Protein 2FCK (pdb70)

Solvent-accessible surface area: 9453 Å² total

B-factor: mean 45.94, std 7.89, range [17.66, 76.35]

Organism: Vibrio cholerae serotype O1 (strain ATCC 39541 / Classical Ogawa 395 / O395) (NCBI:txid345073)

Radius of gyration: 15.16 Å; Cα contacts (8 Å, |Δi|>4): 304; chains: 1; bounding box: 38×38×32 Å

Foldseek 3Di:
DQVDWQDDPFKIWHQDDLVCLVLVVCQVVVAPPPVVPDFWPDSVRSNVVSVVQVVCVVVVAKHHIFIAGVPPRHTFWKMFNGAPVVQQTEMEIDGGPVVVVVVSLLRVHLSVVCCSCVVVVRFKYKYWAQPVPVVRVVSCVVNPWAWDDFAWQPDDHNNGGGTTTITMDGD

InterPro d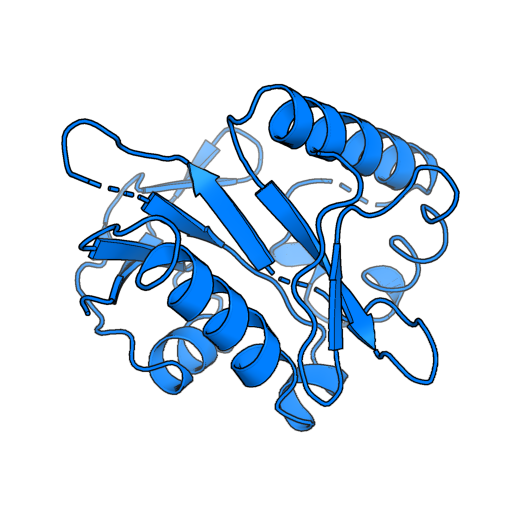omains:
  IPR000182 GNAT domain [PF13302] (11-152)
  IPR000182 GNAT domain [PS51186] (24-170)
  IPR016181 Acyl-CoA N-acyltransferase [SSF55729] (2-177)
  IPR051908 Ribosomal-protein N-acetyltransferase [PTHR43441] (5-177)

Secondary structure (DSSP, 8-state):
-TT--EE-SSEEEEPPPGGGHHHHHHHHHT-SSGGGTS----HHHHHHHHHHHHHHHHTTS-EE-EEEETTT--B---EEEE--GGG--EEE----HHHHTTTHHHHHHHHHHHIIIIIS--S-EEEEE-TT-HHHHHHHHHTT-EEEEEEEEEEEETTEEEEEEEEEE--

Sequence (171 aa):
TPDFQIVTQRLQLRLITADEAEEELVQCCIRQSQTLHQWVDWFSQQEAEQFIQATRLNWVKAEAYGFGVFERQTQTLVGVAINEEFYYHTFNASLGYWIGDRYQRQGYGKEALTALILFCFEERLELTRLEIVCDPENVPSSQALALRCGANREEQQLAPNRFLYAGEPKAGIVFSLIP

Nearest PDB structures (foldseek):
  2fck-assembly1_A-2  TM=1.006E+00  e=7.560E-38  Vibrio cholerae O1 biovar El Tor str. N16961
  1nsl-assembly1_B  TM=8.536E-01  e=2.770E-13  Bacillus subtilis
  3r96-assembly1_A  TM=8.407E-01  e=7.248E-13  Escherichia coli
  5wif-assembly1_B  TM=7.370E-01  e=1.084E-09  Yersinia pestis
  6d72-assembly1_C  TM=7.020E-01  e=5.356E-10  Yersinia pestis

CATH classification: 3.40.630.30

Structure (mmCIF, N/CA/C/O backbone):
data_2FCK
#
_entry.id   2FCK
#
_cell.length_a   53.051
_cell.length_b   103.065
_cell.length_c   37.861
_cell.angle_alpha   90.00
_cell.angle_beta   90.00
_cell.angle_gamma   90.00
#
_symmetry.space_group_name_H-M   'P 21 21 2'
#
loop_
_entity.id
_entity.type
_entity.pdbx_description
1 polymer 'ribosomal-protein-serine acetyltransferase, putative'
2 non-polymer 'NITRATE ION'
3 non-polymer GLYCEROL
4 water water
#
loop_
_atom_site.group_PDB
_atom_site.id
_atom_site.type_symbol
_atom_site.label_atom_id
_atom_site.label_alt_id
_atom_site.label_comp_id
_atom_site.label_asym_id
_atom_site.label_entity_id
_atom_site.label_seq_id
_atom_site.pdbx_PDB_ins_code
_atom_site.Cartn_x
_atom_site.Cartn_y
_atom_site.Cartn_z
_atom_site.occupancy
_atom_site.B_iso_or_equiv
_atom_site.auth_seq_id
_atom_site.auth_comp_id
_atom_site.auth_asym_id
_atom_site.auth_atom_id
_atom_site.pdbx_PDB_model_num
ATOM 9 N N . THR A 1 5 ? 24.756 34.992 36.614 1.00 51.79 2 THR A N 1
ATOM 10 C CA . THR A 1 5 ? 25.660 34.841 37.707 1.00 49.00 2 THR A CA 1
ATOM 11 C C . THR A 1 5 ? 26.927 34.357 37.047 1.00 46.56 2 THR A C 1
ATOM 12 O O . THR A 1 5 ? 26.911 33.963 35.859 1.00 46.68 2 THR A O 1
ATOM 16 N N . PRO A 1 6 ? 28.042 34.397 37.764 1.00 45.13 3 PRO A N 1
ATOM 17 C CA . PRO A 1 6 ? 29.248 33.852 37.137 1.00 44.58 3 PRO A CA 1
ATOM 18 C C . PRO A 1 6 ? 29.117 32.378 36.706 1.00 42.99 3 PRO A C 1
ATOM 19 O O . PRO A 1 6 ? 29.981 31.879 35.974 1.00 42.14 3 PRO A O 1
ATOM 23 N N . ASP A 1 7 ? 28.054 31.713 37.147 1.00 42.51 4 ASP A N 1
ATOM 24 C CA . ASP A 1 7 ? 27.873 30.296 36.831 1.00 44.12 4 ASP A CA 1
ATOM 25 C C . ASP A 1 7 ? 27.053 30.075 35.559 1.00 43.97 4 ASP A C 1
ATOM 26 O O . ASP A 1 7 ? 26.840 28.910 35.119 1.00 44.64 4 ASP A O 1
ATOM 31 N N . PHE A 1 8 ? 26.564 31.160 34.995 1.00 41.76 5 PHE A N 1
ATOM 32 C CA . PHE A 1 8 ? 25.677 31.069 33.832 1.00 43.92 5 PHE A CA 1
ATOM 33 C C . PHE A 1 8 ? 26.410 30.554 32.615 1.00 43.83 5 PHE A C 1
ATOM 34 O O . PHE A 1 8 ? 27.487 31.049 32.299 1.00 43.36 5 PHE A O 1
ATOM 42 N N . GLN A 1 9 ? 25.828 29.538 31.962 1.00 44.00 6 GLN A N 1
ATOM 43 C CA . GLN A 1 9 ? 26.429 28.938 30.760 1.00 43.83 6 GLN A CA 1
ATOM 44 C C . GLN A 1 9 ? 25.395 28.885 29.635 1.00 44.10 6 GLN A C 1
ATOM 45 O O . GLN A 1 9 ? 24.186 28.745 29.883 1.00 44.09 6 GLN A O 1
ATOM 51 N N . ILE A 1 10 ? 25.880 28.980 28.401 1.00 42.79 7 ILE A N 1
ATOM 52 C CA . ILE A 1 10 ? 25.056 28.616 27.266 1.00 41.79 7 ILE A CA 1
ATOM 53 C C . ILE A 1 10 ? 25.667 27.333 26.727 1.00 42.76 7 ILE A C 1
ATOM 54 O O . ILE A 1 10 ? 26.853 27.298 26.410 1.00 43.66 7 ILE A O 1
ATOM 59 N N . VAL A 1 11 ? 24.875 26.256 26.649 1.00 42.22 8 VAL A N 1
ATOM 60 C CA . VAL A 1 11 ? 25.380 24.942 26.264 1.00 42.51 8 VAL A CA 1
ATOM 61 C C . VAL A 1 11 ? 24.677 24.472 24.996 1.00 42.30 8 VAL A C 1
ATOM 62 O O . VAL A 1 11 ? 23.464 24.530 24.905 1.00 44.01 8 VAL A O 1
ATOM 66 N N . THR A 1 12 ? 25.455 24.034 24.034 1.00 41.51 9 THR A N 1
ATOM 67 C CA . THR A 1 12 ? 24.908 23.589 22.758 1.00 41.62 9 THR A CA 1
ATOM 68 C C . THR A 1 12 ? 25.201 22.094 22.639 1.00 42.16 9 THR A C 1
ATOM 69 O O . THR A 1 12 ? 25.629 21.484 23.589 1.00 42.32 9 THR A O 1
ATOM 73 N N . GLN A 1 13 ? 24.995 21.491 21.468 1.00 42.04 10 GLN A N 1
ATOM 74 C CA . GLN A 1 13 ? 25.275 20.051 21.342 1.00 41.36 10 GLN A CA 1
ATOM 75 C C . GLN A 1 13 ? 26.740 19.712 21.669 1.00 41.55 10 GLN A C 1
ATOM 76 O O . GLN A 1 13 ? 27.044 18.740 22.414 1.00 41.97 10 GLN A O 1
ATOM 82 N N . ARG A 1 14 ? 27.650 20.516 21.125 1.00 41.45 11 ARG A N 1
ATOM 83 C CA . ARG A 1 14 ? 29.078 20.205 21.229 1.00 41.85 11 ARG A CA 1
ATOM 84 C C . ARG A 1 14 ? 29.907 21.136 22.127 1.00 42.01 11 ARG A C 1
ATOM 85 O O . ARG A 1 14 ? 31.052 20.801 22.466 1.00 42.55 11 ARG A O 1
ATOM 93 N N . LEU A 1 15 ? 29.313 22.264 22.524 1.00 40.98 12 LEU A N 1
ATOM 94 C CA . LEU A 1 15 ? 30.059 23.396 23.130 1.00 40.56 12 LEU A CA 1
ATOM 95 C C . LEU A 1 15 ? 29.455 23.916 24.423 1.00 41.76 12 LEU A C 1
ATOM 96 O O . LEU A 1 15 ? 28.237 23.815 24.658 1.00 42.63 12 LEU A O 1
ATOM 101 N N . GLN A 1 16 ? 30.325 24.493 25.254 1.00 40.40 13 GLN A N 1
ATOM 102 C CA . GLN A 1 16 ? 29.921 25.068 26.518 1.00 41.32 13 GLN A CA 1
ATOM 103 C C . GLN A 1 16 ? 30.484 26.475 26.515 1.00 41.45 13 GLN A C 1
ATOM 104 O O . GLN A 1 16 ? 31.708 26.646 26.433 1.00 41.49 13 GLN A O 1
ATOM 110 N N . LEU A 1 17 ? 29.592 27.458 26.597 1.00 40.09 14 LEU A N 1
ATOM 111 C CA . LEU A 1 17 ? 29.968 28.869 26.578 1.00 40.68 14 LEU A CA 1
ATOM 112 C C . LEU A 1 17 ? 29.878 29.343 28.034 1.00 40.92 14 LEU A C 1
ATOM 113 O O . LEU A 1 17 ? 28.795 29.299 28.616 1.00 40.70 14 LEU A O 1
ATOM 118 N N . ARG A 1 18 ? 30.981 29.847 28.594 1.00 40.07 15 ARG A N 1
ATOM 119 C CA . ARG A 1 18 ? 31.020 30.226 30.014 1.00 39.26 15 ARG A CA 1
ATOM 120 C C . ARG A 1 18 ? 32.213 31.126 30.306 1.00 39.68 15 ARG A C 1
ATOM 121 O O . ARG A 1 18 ? 33.117 31.269 29.472 1.00 39.83 15 ARG A O 1
ATOM 129 N N . LEU A 1 19 ? 32.236 31.689 31.518 1.00 40.16 16 LEU A N 1
ATOM 130 C CA . LEU A 1 19 ? 33.392 32.455 31.949 1.00 39.94 16 LEU A CA 1
ATOM 131 C C . LEU A 1 19 ? 34.601 31.546 31.957 1.00 40.73 16 LEU A C 1
ATOM 132 O O . LEU A 1 19 ? 34.575 30.442 32.557 1.00 40.38 16 LEU A O 1
ATOM 137 N N . ILE A 1 20 ? 35.683 32.048 31.376 1.00 39.77 17 ILE A N 1
ATOM 138 C CA . ILE A 1 20 ? 37.001 31.433 31.604 1.00 38.59 17 ILE A CA 1
ATOM 139 C C . ILE A 1 20 ? 37.450 31.749 33.039 1.00 37.82 17 ILE A C 1
ATOM 140 O O . ILE A 1 20 ? 37.338 32.900 33.497 1.00 38.79 17 ILE A O 1
ATOM 145 N N . THR A 1 21 ? 37.937 30.736 33.778 1.00 37.89 18 THR A N 1
ATOM 146 C CA . THR A 1 21 ? 38.353 30.967 35.158 1.00 38.76 18 THR A CA 1
ATOM 147 C C . THR A 1 21 ? 39.853 31.258 35.284 1.00 39.14 18 THR A C 1
ATOM 148 O O . THR A 1 21 ? 40.636 30.983 34.365 1.00 37.74 18 THR A O 1
ATOM 152 N N . ALA A 1 22 ? 40.242 31.808 36.440 1.00 39.75 19 ALA A N 1
ATOM 153 C CA . ALA A 1 22 ? 41.633 32.121 36.748 1.00 40.96 19 ALA A CA 1
ATOM 154 C C . ALA A 1 22 ? 42.532 30.893 36.572 1.00 41.73 19 ALA A C 1
ATOM 155 O O . ALA A 1 22 ? 43.643 31.003 36.062 1.00 43.68 19 ALA A O 1
ATOM 157 N N . ASP A 1 23 ? 42.044 29.725 36.958 1.00 41.02 20 ASP A N 1
ATOM 158 C CA . ASP A 1 23 ? 42.823 28.526 36.804 1.00 41.85 20 ASP A CA 1
ATOM 159 C C . ASP A 1 23 ? 43.030 28.072 35.355 1.00 40.31 20 ASP A C 1
ATOM 160 O O . ASP A 1 23 ? 43.684 27.057 35.144 1.00 40.76 20 ASP A O 1
ATOM 165 N N . GLU A 1 24 ? 42.475 28.795 34.381 1.00 38.48 21 GLU A N 1
ATOM 166 C CA . GLU A 1 24 ? 42.512 28.369 32.956 1.00 39.03 21 GLU A CA 1
ATOM 167 C C . GLU A 1 24 ? 43.408 29.258 32.075 1.00 39.29 21 GLU A C 1
ATOM 168 O O . GLU A 1 24 ? 43.315 29.253 30.842 1.00 39.91 21 GLU A O 1
ATOM 174 N N . ALA A 1 25 ? 44.312 29.979 32.722 1.00 41.10 22 ALA A N 1
ATOM 175 C CA . ALA A 1 25 ? 45.234 30.862 32.007 1.00 41.62 22 ALA A CA 1
ATOM 176 C C . ALA A 1 25 ? 46.094 30.092 31.001 1.00 42.35 22 ALA A C 1
ATOM 177 O O . ALA A 1 25 ? 46.285 30.550 29.865 1.00 43.13 22 ALA A O 1
ATOM 179 N N . GLU A 1 26 ? 46.586 28.933 31.431 1.00 43.31 23 GLU A N 1
ATOM 180 C CA . GLU A 1 26 ? 47.355 28.029 30.588 1.00 44.91 23 GLU A CA 1
ATOM 181 C C . GLU A 1 26 ? 46.587 27.642 29.315 1.00 43.76 23 GLU A C 1
ATOM 182 O O . GLU A 1 26 ? 47.167 27.649 28.218 1.00 44.41 23 GLU A O 1
ATOM 188 N N A GLU A 1 27 ? 45.304 27.307 29.479 0.50 42.46 24 GLU A N 1
ATOM 189 N N B GLU A 1 27 ? 45.303 27.314 29.463 0.50 42.71 24 GLU A N 1
ATOM 190 C CA A GLU A 1 27 ? 44.413 26.946 28.388 0.50 41.86 24 GLU A CA 1
AT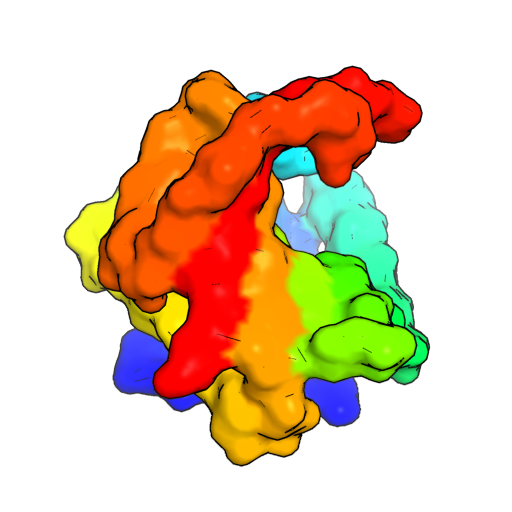OM 191 C CA B GLU A 1 27 ? 44.445 26.954 28.343 0.50 42.38 24 GLU A CA 1
ATOM 192 C C A GLU A 1 27 ? 44.217 28.101 27.391 0.50 40.85 24 GLU A C 1
ATOM 193 C C B GLU A 1 27 ? 44.269 28.118 27.367 0.50 41.12 24 GLU A C 1
ATOM 194 O O A GLU A 1 27 ? 44.132 27.894 26.180 0.50 39.63 24 GLU A O 1
ATOM 195 O O B GLU A 1 27 ? 44.235 27.934 26.150 0.50 39.81 24 GLU A O 1
ATOM 206 N N . LEU A 1 28 ? 44.153 29.322 27.911 1.00 39.65 25 LEU A N 1
ATOM 207 C CA . LEU A 1 28 ? 44.002 30.500 27.052 1.00 39.25 25 LEU A CA 1
ATOM 208 C C . LEU A 1 28 ? 45.308 30.768 26.281 1.00 39.36 25 LEU A C 1
ATOM 209 O O . LEU A 1 28 ? 45.287 31.125 25.102 1.00 39.95 25 LEU A O 1
ATOM 214 N N . VAL A 1 29 ? 46.435 30.620 26.968 1.00 40.70 26 VAL A N 1
ATOM 215 C CA . VAL A 1 29 ? 47.751 30.736 26.329 1.00 42.31 26 VAL A CA 1
ATOM 216 C C . VAL A 1 29 ? 47.908 29.715 25.189 1.00 41.78 26 VAL A C 1
ATOM 217 O O . VAL A 1 29 ? 48.258 30.118 24.070 1.00 42.29 26 VAL A O 1
ATOM 221 N N . GLN A 1 30 ? 47.600 28.442 25.448 1.00 40.85 27 GLN A N 1
ATOM 222 C CA . GLN A 1 30 ? 47.597 27.394 24.411 1.00 40.18 27 GLN A CA 1
ATOM 223 C C . GLN A 1 30 ? 46.752 27.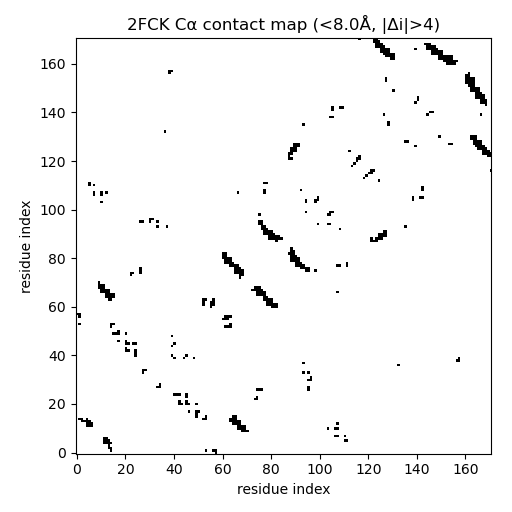805 23.210 1.00 38.50 27 GLN A C 1
ATOM 224 O O . GLN A 1 30 ? 47.180 27.625 22.071 1.00 36.28 27 GLN A O 1
ATOM 230 N N A CYS A 1 31 ? 45.568 28.355 23.464 0.50 37.16 28 CYS A N 1
ATOM 231 N N B CYS A 1 31 ? 45.558 28.346 23.455 0.50 38.20 28 CYS A N 1
ATOM 232 C CA A CYS A 1 31 ? 44.648 28.671 22.383 0.50 36.90 28 CYS A CA 1
ATOM 233 C CA B CYS A 1 31 ? 44.672 28.751 22.363 0.50 38.91 28 CYS A CA 1
ATOM 234 C C A CYS A 1 31 ? 45.252 29.697 21.409 0.50 37.00 28 CYS A C 1
ATOM 235 C C B CYS A 1 31 ? 45.386 29.638 21.388 0.50 38.01 28 CYS A C 1
ATOM 236 O O A CYS A 1 31 ? 45.077 29.583 20.192 0.50 36.83 28 CYS A O 1
ATOM 237 O O B CYS A 1 31 ? 45.379 29.417 20.175 0.50 37.79 28 CYS A O 1
ATOM 242 N N . ILE A 1 32 ? 45.978 30.677 21.948 1.00 37.12 29 ILE A N 1
ATOM 243 C CA . ILE A 1 32 ? 46.615 31.690 21.126 1.00 37.54 29 ILE A CA 1
ATOM 244 C C . ILE A 1 32 ? 47.890 31.134 20.514 1.00 35.66 29 ILE A C 1
ATOM 245 O O . ILE A 1 32 ? 48.167 31.367 19.326 1.00 35.40 29 ILE A O 1
ATOM 250 N N . ARG A 1 33 ? 48.668 30.404 21.321 1.00 32.45 30 ARG A N 1
ATOM 251 C CA . ARG A 1 33 ? 49.964 29.938 20.865 1.00 32.73 30 ARG A CA 1
ATOM 252 C C . ARG A 1 33 ? 49.794 28.997 19.687 1.00 31.26 30 ARG A C 1
ATOM 253 O O . ARG A 1 33 ? 50.719 28.873 18.873 1.00 31.88 30 ARG A O 1
ATOM 261 N N . GLN A 1 34 ? 48.662 28.280 19.657 1.00 30.00 31 GLN A N 1
ATOM 262 C CA . GLN A 1 34 ? 48.484 27.248 18.632 1.00 31.19 31 GLN A CA 1
ATOM 263 C C . GLN A 1 34 ? 47.977 27.860 17.323 1.00 33.07 31 GLN A C 1
ATOM 264 O O . GLN A 1 34 ? 48.066 27.195 16.282 1.00 36.04 31 GLN A O 1
ATOM 270 N N . SER A 1 35 ? 47.529 29.100 17.370 1.00 34.03 32 SER A N 1
ATOM 271 C CA . SER A 1 35 ? 46.936 29.717 16.184 1.00 35.65 32 SER A CA 1
ATOM 272 C C . SER A 1 35 ? 47.960 30.476 15.329 1.00 36.14 32 SER A C 1
ATOM 273 O O . SER A 1 35 ? 48.704 31.311 15.838 1.00 36.36 32 SER A O 1
ATOM 276 N N . GLN A 1 36 ? 47.991 30.188 14.030 1.00 34.93 33 GLN A N 1
ATOM 277 C CA . GLN A 1 36 ? 48.871 30.912 13.104 1.00 36.85 33 GLN A CA 1
ATOM 278 C C . GLN A 1 36 ? 48.560 32.413 13.065 1.00 37.08 33 GLN A C 1
ATOM 279 O O . GLN A 1 36 ? 49.469 33.242 12.865 1.00 37.39 33 GLN A O 1
ATOM 285 N N . THR A 1 37 ? 47.287 32.750 13.266 1.00 38.80 34 THR A N 1
ATOM 286 C CA . THR A 1 37 ? 46.791 34.117 12.982 1.00 40.70 34 THR A CA 1
ATOM 287 C C . THR A 1 37 ? 46.125 34.893 14.112 1.00 40.76 34 THR A C 1
ATOM 288 O O . THR A 1 37 ? 46.033 36.118 14.019 1.00 40.39 34 THR A O 1
ATOM 292 N N . LEU A 1 38 ? 45.610 34.224 15.149 1.00 39.33 35 LEU A N 1
ATOM 293 C CA . LEU A 1 38 ? 44.883 34.949 16.195 1.00 40.93 35 LEU A CA 1
ATOM 294 C C . LEU A 1 38 ? 45.666 36.101 16.820 1.00 41.20 35 LEU A C 1
ATOM 295 O O . LEU A 1 38 ? 45.076 37.147 17.120 1.00 41.33 35 LEU A O 1
ATOM 300 N N . HIS A 1 39 ? 46.975 35.928 17.002 1.00 40.68 36 HIS A N 1
ATOM 301 C CA . HIS A 1 39 ? 47.802 36.922 17.683 1.00 41.99 36 HIS A CA 1
ATOM 302 C C . HIS A 1 39 ? 47.657 38.306 17.043 1.00 43.60 36 HIS A C 1
ATOM 303 O O . HIS A 1 39 ? 47.866 39.314 17.701 1.00 44.44 36 HIS A O 1
ATOM 310 N N . GLN A 1 40 ? 47.306 38.365 15.773 1.00 44.59 37 GLN A N 1
ATOM 311 C CA . GLN A 1 40 ? 47.315 39.662 15.124 1.00 48.26 37 GLN A CA 1
ATOM 312 C C . GLN A 1 40 ? 46.005 40.408 15.286 1.00 49.04 37 GLN A C 1
ATOM 313 O O . GLN A 1 40 ? 45.959 41.612 15.040 1.00 49.44 37 GLN A O 1
ATOM 319 N N . TRP A 1 41 ? 44.964 39.696 15.707 1.00 50.10 38 TRP A N 1
ATOM 320 C CA . TRP A 1 41 ? 43.629 40.254 15.842 1.00 52.02 38 TRP A CA 1
ATOM 321 C C . TRP A 1 41 ? 43.231 40.495 17.288 1.00 54.15 38 TRP A C 1
ATOM 322 O O . TRP A 1 41 ? 42.476 41.408 17.558 1.00 53.37 38 TRP A O 1
ATOM 333 N N . VAL A 1 42 ? 43.651 39.626 18.207 1.00 56.93 39 VAL A N 1
ATOM 334 C CA . VAL A 1 42 ? 43.268 39.810 19.603 1.00 60.32 39 VAL A CA 1
ATOM 335 C C . VAL A 1 42 ? 44.201 40.891 20.185 1.00 61.19 39 VAL A C 1
ATOM 336 O O . VAL A 1 42 ? 45.392 40.973 19.832 1.00 61.87 39 VAL A O 1
ATOM 340 N N . ASP A 1 43 ? 43.637 41.780 21.004 1.00 64.05 40 ASP A N 1
ATOM 341 C CA . ASP A 1 43 ? 44.327 43.019 21.441 1.00 64.66 40 ASP A CA 1
ATOM 342 C C . ASP A 1 43 ? 45.526 42.810 22.377 1.00 64.63 40 ASP A C 1
ATOM 343 O O . ASP A 1 43 ? 46.628 43.296 22.124 1.00 65.13 40 ASP A O 1
ATOM 348 N N . TRP A 1 44 ? 45.255 42.096 23.466 1.00 64.15 41 TRP A N 1
ATOM 349 C CA . TRP A 1 44 ? 46.180 41.779 24.560 1.00 63.59 41 TRP A CA 1
ATOM 350 C C . TRP A 1 44 ? 47.354 40.851 24.234 1.00 63.52 41 TRP A C 1
ATOM 351 O O . TRP A 1 44 ? 47.200 39.872 23.514 1.00 63.33 41 TRP A O 1
ATOM 362 N N . PHE A 1 49 ? 53.368 36.785 24.576 1.00 63.84 46 PHE A N 1
ATOM 363 C CA . PHE A 1 49 ? 52.090 36.672 25.280 1.00 63.60 46 PHE A CA 1
ATOM 364 C C . PHE A 1 49 ? 52.201 35.768 26.503 1.00 63.50 46 PHE A C 1
ATOM 365 O O . PHE A 1 49 ? 52.308 34.538 26.392 1.00 63.72 46 PHE A O 1
ATOM 373 N N . SER A 1 50 ? 52.170 36.398 27.671 1.00 63.01 47 SER A N 1
ATOM 374 C CA . SER A 1 50 ? 52.478 35.719 28.928 1.00 62.14 47 SER A CA 1
ATOM 375 C C . SER A 1 50 ? 51.248 35.057 29.543 1.00 61.14 47 SER A C 1
ATOM 376 O O . SER A 1 50 ? 50.131 35.524 29.350 1.00 61.13 47 SER A O 1
ATOM 379 N N . GLN A 1 51 ? 51.459 33.984 30.303 1.00 60.52 48 GLN A N 1
ATOM 380 C CA . GLN A 1 51 ? 50.413 33.464 31.173 1.00 59.51 48 GLN A CA 1
ATOM 381 C C . GLN A 1 51 ? 49.910 34.520 32.162 1.00 58.56 48 GLN A C 1
ATOM 382 O O . GLN A 1 51 ? 48.730 34.526 32.509 1.00 57.79 48 GLN A O 1
ATOM 388 N N . GLN A 1 52 ? 50.791 35.421 32.606 1.00 57.68 49 GLN A N 1
ATOM 389 C CA . GLN A 1 52 ? 50.365 36.533 33.455 1.00 57.00 49 GLN A CA 1
ATOM 390 C C . GLN A 1 52 ? 49.479 37.528 32.706 1.00 55.71 49 GLN A C 1
ATOM 391 O O . GLN A 1 52 ? 48.538 38.092 33.272 1.00 55.12 49 GLN A O 1
ATOM 397 N N . GLU A 1 53 ? 49.782 37.744 31.430 1.00 54.91 50 GLU A N 1
ATOM 398 C CA . GLU A 1 53 ? 48.888 38.489 30.544 1.00 54.38 50 GLU A CA 1
ATOM 399 C C . GLU A 1 53 ? 47.539 37.776 30.358 1.00 52.59 50 GLU A C 1
ATOM 400 O O . GLU A 1 53 ? 46.495 38.417 30.379 1.00 52.57 50 GLU A O 1
ATOM 406 N N . ALA A 1 54 ? 47.581 36.454 30.224 1.00 51.45 51 ALA A N 1
ATOM 407 C CA . ALA A 1 54 ? 46.361 35.630 30.152 1.00 49.83 51 ALA A CA 1
ATOM 408 C C . ALA A 1 54 ? 45.532 35.797 31.447 1.00 48.38 51 ALA A C 1
ATOM 409 O O . ALA A 1 54 ? 44.335 36.094 31.396 1.00 47.62 51 ALA A O 1
ATOM 411 N N . GLU A 1 55 ? 46.184 35.626 32.592 1.00 47.54 52 GLU A N 1
ATOM 412 C CA . GLU A 1 55 ? 45.536 35.845 33.888 1.00 46.61 52 GLU A CA 1
ATOM 413 C C . GLU A 1 55 ? 44.877 37.226 33.957 1.00 45.42 52 GLU A C 1
ATOM 414 O O . GLU A 1 55 ? 43.722 37.331 34.345 1.00 44.66 52 GLU A O 1
ATOM 420 N N . GLN A 1 56 ? 45.597 38.282 33.570 1.00 45.65 53 GLN A N 1
ATOM 421 C CA . GLN A 1 56 ? 45.065 39.652 33.632 1.00 45.71 53 GLN A CA 1
ATOM 422 C C . GLN A 1 56 ? 43.786 39.847 32.780 1.00 44.14 53 GLN A C 1
ATOM 423 O O . GLN A 1 56 ? 42.789 40.481 33.190 1.00 43.17 53 GLN A O 1
ATOM 429 N N . PHE A 1 57 ? 43.839 39.289 31.585 1.00 43.04 54 PHE A N 1
ATOM 430 C CA . PHE A 1 57 ? 42.697 39.309 30.675 1.00 42.43 54 PHE A CA 1
ATOM 431 C C . PHE A 1 57 ? 41.489 38.565 31.236 1.00 41.09 54 PHE A C 1
ATOM 432 O O . PHE A 1 57 ? 40.371 39.046 31.146 1.00 41.32 54 PHE A O 1
ATOM 440 N N . ILE A 1 58 ? 41.730 37.377 31.799 1.00 40.02 55 ILE A N 1
ATOM 441 C CA . ILE A 1 58 ? 40.674 36.614 32.437 1.00 39.52 55 ILE A CA 1
ATOM 442 C C . ILE A 1 58 ? 40.006 37.409 33.584 1.00 40.42 55 ILE A C 1
ATOM 443 O O . ILE A 1 58 ? 38.764 37.503 33.626 1.00 38.88 55 ILE A O 1
ATOM 448 N N . GLN A 1 59 ? 40.829 38.006 34.454 1.00 41.16 56 GLN A N 1
ATOM 449 C CA . GLN A 1 59 ? 40.305 38.802 35.609 1.00 43.79 56 GLN A CA 1
ATOM 450 C C . GLN A 1 59 ? 39.431 40.005 35.139 1.00 42.88 56 GLN A C 1
ATOM 451 O O . GLN A 1 59 ? 38.342 40.264 35.697 1.00 42.14 56 GLN A O 1
ATOM 457 N N . ALA A 1 60 ? 39.884 40.670 34.075 1.00 42.35 57 ALA A N 1
ATOM 458 C CA . ALA A 1 60 ? 39.164 41.793 33.466 1.00 42.95 57 ALA A CA 1
ATOM 459 C C . ALA A 1 60 ? 37.794 41.395 32.874 1.00 42.31 57 ALA A C 1
ATOM 460 O O . ALA A 1 60 ? 36.770 42.079 33.050 1.00 42.46 57 ALA A O 1
ATOM 462 N N . THR A 1 61 ? 37.771 40.253 32.206 1.00 40.68 58 THR A N 1
ATOM 463 C CA . THR A 1 61 ? 36.560 39.778 31.608 1.00 40.28 58 THR A CA 1
ATOM 464 C C . THR A 1 61 ? 35.525 39.404 32.674 1.00 40.67 58 THR A C 1
ATOM 465 O O . THR A 1 61 ? 34.321 39.664 32.531 1.00 40.86 58 THR A O 1
ATOM 469 N N . ARG A 1 62 ? 35.997 38.801 33.754 1.00 40.47 59 ARG A N 1
ATOM 470 C CA . ARG A 1 62 ? 35.100 38.461 34.844 1.00 39.47 59 ARG A CA 1
ATOM 471 C C . ARG A 1 62 ? 34.449 39.708 35.440 1.00 41.25 59 ARG A C 1
ATOM 472 O O . ARG A 1 62 ? 33.243 39.713 35.738 1.00 40.82 59 ARG A O 1
ATOM 480 N N . LEU A 1 63 ? 35.252 40.751 35.601 1.00 40.44 60 LEU A N 1
ATOM 481 C CA . LEU A 1 63 ? 34.788 41.978 36.235 1.00 42.18 60 LEU A CA 1
ATOM 482 C C . LEU A 1 63 ? 33.612 42.475 35.379 1.00 43.20 60 LEU A C 1
ATOM 483 O O . LEU A 1 63 ? 32.529 42.718 35.921 1.00 42.67 60 LEU A O 1
ATOM 488 N N . ASN A 1 64 ? 33.804 42.541 34.044 1.00 43.53 61 ASN A N 1
ATOM 489 C CA . ASN A 1 64 ? 32.761 43.058 33.156 1.00 44.05 61 ASN A CA 1
ATOM 490 C C . ASN A 1 64 ? 31.479 42.230 33.264 1.00 43.12 61 ASN A C 1
ATOM 491 O O . ASN A 1 64 ? 30.370 42.788 33.347 1.00 43.35 61 ASN A O 1
ATOM 496 N N . TRP A 1 65 ? 31.636 40.919 33.353 1.00 41.75 62 TRP A N 1
ATOM 497 C CA . TRP A 1 65 ? 30.472 40.022 33.464 1.00 41.54 62 TRP A CA 1
ATOM 498 C C . TRP A 1 65 ? 29.680 40.306 34.765 1.00 41.57 62 TRP A C 1
ATOM 499 O O . TRP A 1 65 ? 28.464 40.537 34.745 1.00 42.08 62 TRP A O 1
ATOM 510 N N . VAL A 1 66 ? 30.371 40.341 35.894 1.00 40.30 63 VAL A N 1
ATOM 511 C CA . VAL A 1 66 ? 29.701 40.537 37.195 1.00 41.85 63 VAL A CA 1
ATOM 512 C C . VAL A 1 66 ? 29.084 41.963 37.264 1.00 41.38 63 VAL A C 1
ATOM 513 O O . VAL A 1 66 ? 28.091 42.230 37.998 1.00 41.81 63 VAL A O 1
ATOM 517 N N . LYS A 1 67 ? 29.698 42.894 36.525 1.00 41.50 64 LYS A N 1
ATOM 518 C CA . LYS A 1 67 ? 29.183 44.293 36.493 1.00 43.44 64 LYS A CA 1
ATOM 519 C C . LYS A 1 67 ? 28.056 44.403 35.439 1.00 43.83 64 LYS A C 1
ATOM 520 O O . LYS A 1 67 ? 27.455 45.475 35.271 1.00 43.27 64 LYS A O 1
ATOM 526 N N . ALA A 1 68 ? 27.801 43.310 34.711 1.00 42.81 65 ALA A N 1
ATOM 527 C CA . ALA A 1 68 ? 26.803 43.257 33.622 1.00 44.63 65 ALA A CA 1
ATOM 528 C C . ALA A 1 68 ? 27.067 44.207 32.441 1.00 45.79 65 ALA A C 1
ATOM 529 O O . ALA A 1 68 ? 26.140 44.571 31.714 1.00 47.66 65 ALA A O 1
ATOM 531 N N . GLU A 1 69 ? 28.338 44.564 32.242 1.00 45.31 66 GLU A N 1
ATOM 532 C CA . GLU A 1 69 ? 28.739 45.482 31.164 1.00 44.35 66 GLU A CA 1
ATOM 533 C C . GLU A 1 69 ? 29.066 44.754 29.861 1.00 44.66 66 GLU A C 1
ATOM 534 O O . GLU A 1 69 ? 28.970 45.333 28.780 1.00 45.08 66 GLU A O 1
ATOM 540 N N . ALA A 1 70 ? 29.505 43.503 29.973 1.00 42.76 67 ALA A N 1
ATOM 541 C CA . ALA A 1 70 ? 29.950 42.741 28.817 1.00 42.09 67 ALA A CA 1
ATOM 542 C C . ALA A 1 70 ? 29.980 41.297 29.243 1.00 41.85 67 ALA A C 1
ATOM 543 O O . ALA A 1 70 ? 30.212 41.020 30.425 1.00 41.50 67 ALA A O 1
ATOM 545 N N . TYR A 1 71 ? 29.813 40.381 28.308 1.00 39.93 68 TYR A N 1
ATOM 546 C CA . TYR A 1 71 ? 29.778 38.998 28.642 1.00 42.35 68 TYR A CA 1
ATOM 547 C C . TYR A 1 71 ? 30.744 38.352 27.661 1.00 41.83 68 TYR A C 1
ATOM 548 O O . TYR A 1 71 ? 30.414 38.188 26.495 1.00 43.02 68 TYR A O 1
ATOM 557 N N . GLY A 1 72 ? 31.969 38.096 28.123 1.00 41.69 69 GLY A N 1
ATOM 558 C CA . GLY A 1 72 ? 32.960 37.432 27.228 1.00 39.66 69 GLY A CA 1
ATOM 559 C C . GLY A 1 72 ? 32.988 35.978 27.609 1.00 40.84 69 GLY A C 1
ATOM 560 O O . GLY A 1 72 ? 33.473 35.656 28.692 1.00 40.25 69 GLY A O 1
ATOM 561 N N . PHE A 1 73 ? 32.412 35.130 26.745 1.00 39.57 70 PHE A N 1
ATOM 562 C CA . PHE A 1 73 ? 32.317 33.702 26.958 1.00 40.30 70 PHE A CA 1
ATOM 563 C C . PHE A 1 73 ? 33.496 32.980 26.331 1.00 40.60 70 PHE A C 1
ATOM 564 O O . PHE A 1 73 ? 33.744 33.089 25.102 1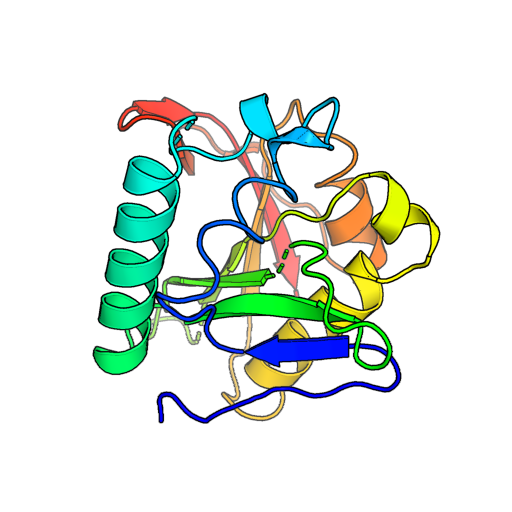.00 40.04 70 PHE A O 1
ATOM 572 N N . GLY A 1 74 ? 34.211 32.206 27.140 1.00 40.44 71 GLY A N 1
ATOM 573 C CA . GLY A 1 74 ? 35.085 31.199 26.547 1.00 39.36 71 GLY A CA 1
ATOM 574 C C . GLY A 1 74 ? 34.214 30.125 25.888 1.00 40.58 71 GLY A C 1
ATOM 575 O O . GLY A 1 74 ? 33.142 29.737 26.404 1.00 40.98 71 GLY A O 1
ATOM 576 N N . VAL A 1 75 ? 34.677 29.618 24.767 1.00 39.62 72 VAL A N 1
ATOM 577 C CA . VAL A 1 75 ? 33.957 28.527 24.099 1.00 41.27 72 VAL A CA 1
ATOM 578 C C . VAL A 1 75 ? 34.757 27.249 24.301 1.00 41.90 72 VAL A C 1
ATOM 579 O O . VAL A 1 75 ? 35.884 27.147 23.802 1.00 40.89 72 VAL A O 1
ATOM 583 N N . PHE A 1 76 ? 34.173 26.306 25.058 1.00 41.05 73 PHE A N 1
ATOM 584 C CA . PHE A 1 76 ? 34.833 25.048 25.370 1.00 42.25 73 PHE A CA 1
ATOM 585 C C . PHE A 1 76 ? 34.143 23.862 24.701 1.00 43.90 73 PHE A C 1
ATOM 586 O O . PHE A 1 76 ? 32.927 23.736 24.741 1.00 43.20 73 PHE A O 1
ATOM 594 N N . GLU A 1 77 ? 34.957 22.973 24.135 1.00 44.30 74 GLU A N 1
ATOM 595 C CA . GLU A 1 77 ? 34.466 21.738 23.564 1.00 46.61 74 GLU A CA 1
ATOM 596 C C . GLU A 1 77 ? 34.017 20.868 24.732 1.00 46.08 74 GLU A C 1
ATOM 597 O O . GLU A 1 77 ? 34.742 20.690 25.710 1.00 46.11 74 GLU A O 1
ATOM 603 N N . ARG A 1 78 ? 32.789 20.370 24.664 1.00 46.58 75 ARG A N 1
ATOM 604 C CA . ARG A 1 78 ? 32.159 19.795 25.828 1.00 48.36 75 ARG A CA 1
ATOM 605 C C . ARG A 1 78 ? 32.883 18.503 26.216 1.00 50.52 75 ARG A C 1
ATOM 606 O O . ARG A 1 78 ? 33.125 18.278 27.375 1.00 50.14 75 ARG A O 1
ATOM 614 N N . GLN A 1 79 ? 33.262 17.703 25.230 1.00 52.25 76 GLN A N 1
ATOM 615 C CA . GLN A 1 79 ? 33.844 16.389 25.550 1.00 56.57 76 GLN A CA 1
ATOM 616 C C . GLN A 1 79 ? 35.246 16.549 26.164 1.00 55.75 76 GLN A C 1
ATOM 617 O O . GLN A 1 79 ? 35.529 16.028 27.237 1.00 57.73 76 GLN A O 1
ATOM 623 N N . THR A 1 80 ? 36.095 17.330 25.509 1.00 54.67 77 THR A N 1
ATOM 624 C CA . THR A 1 80 ? 37.492 17.454 25.886 1.00 53.18 77 THR A CA 1
ATOM 625 C C . THR A 1 80 ? 37.769 18.591 26.873 1.00 52.70 77 THR A C 1
ATOM 626 O O . THR A 1 80 ? 38.834 18.638 27.481 1.00 51.79 77 THR A O 1
ATOM 630 N N . GLN A 1 81 ? 36.816 19.521 27.004 1.00 51.48 78 GLN A N 1
ATOM 631 C CA . GLN A 1 81 ? 37.001 20.783 27.738 1.00 50.09 78 GLN A CA 1
ATOM 632 C C . GLN A 1 81 ? 38.127 21.680 27.173 1.00 49.30 78 GLN A C 1
ATOM 633 O O . GLN A 1 81 ? 38.667 22.541 27.880 1.00 48.55 78 GLN A O 1
ATOM 639 N N . THR A 1 82 ? 38.470 21.518 25.898 1.00 48.35 79 THR A N 1
ATOM 640 C CA . THR A 1 82 ? 39.475 22.424 25.369 1.00 47.82 79 THR A CA 1
ATOM 641 C C . THR A 1 82 ? 38.856 23.719 24.939 1.00 46.38 79 THR A C 1
ATOM 642 O O . THR A 1 82 ? 37.753 23.735 24.440 1.00 44.11 79 THR A O 1
ATOM 646 N N . LEU A 1 83 ? 39.581 24.797 25.196 1.00 45.15 80 LEU A N 1
ATOM 647 C CA . LEU A 1 83 ? 39.127 26.121 24.790 1.00 43.52 80 LEU A CA 1
ATOM 648 C C . LEU A 1 83 ? 39.367 26.329 23.318 1.00 44.10 80 LEU A C 1
ATOM 649 O O . LEU A 1 83 ? 40.510 26.235 22.855 1.00 43.30 80 LEU A O 1
ATOM 654 N N . VAL A 1 84 ? 38.315 26.653 22.567 1.00 42.88 81 VAL A N 1
ATOM 655 C CA . VAL A 1 84 ? 38.445 26.803 21.089 1.00 43.43 81 VAL A CA 1
ATOM 656 C C . VAL A 1 84 ? 38.353 28.229 20.588 1.00 42.72 81 VAL A C 1
ATOM 657 O O . VAL A 1 84 ? 38.631 28.522 19.410 1.00 43.02 81 VAL A O 1
ATOM 661 N N . GLY A 1 85 ? 37.996 29.138 21.500 1.00 42.61 82 GLY A N 1
ATOM 662 C CA . GLY A 1 85 ? 37.791 30.530 21.107 1.00 41.36 82 GLY A CA 1
ATOM 663 C C . GLY A 1 85 ? 36.908 31.266 22.093 1.00 40.98 82 GLY A C 1
ATOM 664 O O . GLY A 1 85 ? 36.723 30.808 23.248 1.00 40.18 82 GLY A O 1
ATOM 681 N N . VAL A 1 87 ? 33.266 34.050 22.249 1.00 40.36 84 VAL A N 1
ATOM 682 C CA . VAL A 1 87 ? 32.223 34.888 21.666 1.00 39.64 84 VAL A CA 1
ATOM 683 C C . VAL A 1 87 ? 31.811 35.851 22.767 1.00 40.42 84 VAL A C 1
ATOM 684 O O . VAL A 1 87 ? 31.783 35.471 23.953 1.00 39.41 84 VAL A O 1
ATOM 688 N N . ALA A 1 88 ? 31.541 37.091 22.387 1.00 38.65 85 ALA A N 1
ATOM 689 C CA . ALA A 1 88 ? 31.244 38.085 23.422 1.00 39.18 85 ALA A CA 1
ATOM 690 C C . ALA A 1 88 ? 30.147 39.029 23.056 1.00 39.74 85 ALA A C 1
ATOM 691 O O . ALA A 1 88 ? 30.060 39.445 21.892 1.00 39.87 85 ALA A O 1
ATOM 693 N N . ILE A 1 89 ? 29.391 39.458 24.072 1.00 40.24 86 ILE A N 1
ATOM 694 C CA . ILE A 1 89 ? 28.641 40.719 23.944 1.00 40.32 86 ILE A CA 1
ATOM 695 C C . ILE A 1 89 ? 29.597 41.793 24.466 1.00 41.27 86 ILE A C 1
ATOM 696 O O . ILE A 1 89 ? 29.945 41.815 25.667 1.00 41.76 86 ILE A O 1
ATOM 701 N N . ASN A 1 90 ? 30.057 42.643 23.556 1.00 40.87 87 ASN A N 1
ATOM 702 C CA . ASN A 1 90 ? 31.035 43.633 23.935 1.00 44.62 87 ASN A CA 1
ATOM 703 C C . ASN A 1 90 ? 30.419 44.824 24.618 1.00 44.94 87 ASN A C 1
ATOM 704 O O . ASN A 1 90 ? 31.038 45.363 25.529 1.00 47.17 87 ASN A O 1
ATOM 709 N N A GLU A 1 91 ? 29.264 45.292 24.126 0.50 45.42 88 GLU A N 1
ATOM 710 N N B GLU A 1 91 ? 29.202 45.167 24.187 0.50 45.81 88 GLU A N 1
ATOM 711 C CA A GLU A 1 91 ? 28.581 46.499 24.641 0.50 45.58 88 GLU A CA 1
ATOM 712 C CA B GLU A 1 91 ? 28.525 46.425 24.474 0.50 46.19 88 GLU A CA 1
ATOM 713 C C A GLU A 1 91 ? 27.087 46.428 24.387 0.50 44.19 88 GLU A C 1
ATOM 714 C C B GLU A 1 91 ? 27.043 46.227 24.440 0.50 44.68 88 GLU A C 1
ATOM 715 O O A GLU A 1 91 ? 26.658 46.111 23.266 0.50 44.31 88 GLU A O 1
ATOM 716 O O B GLU A 1 91 ? 26.572 45.606 23.506 0.50 45.92 88 GLU A O 1
ATOM 727 N N . PHE A 1 92 ? 26.305 46.786 25.406 1.00 43.40 89 PHE A N 1
ATOM 728 C CA . PHE A 1 92 ? 24.869 46.93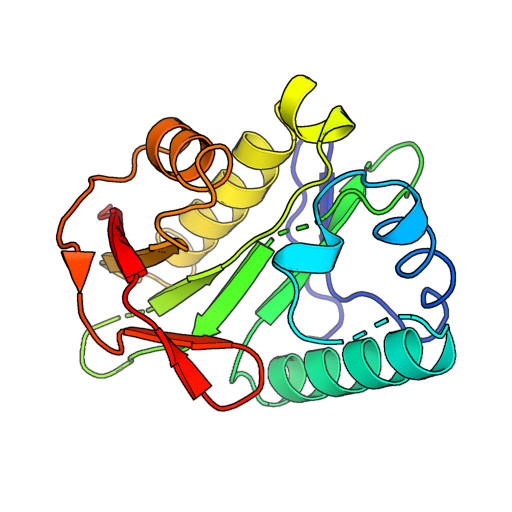6 25.240 1.00 42.02 89 PHE A CA 1
ATOM 729 C C . PHE A 1 92 ? 24.571 48.394 24.854 1.00 41.48 89 PHE A C 1
ATOM 730 O O . PHE A 1 92 ? 25.172 49.303 25.398 1.00 43.63 89 PHE A O 1
ATOM 738 N N A TYR A 1 93 ? 23.624 48.608 23.973 0.50 41.30 90 TYR A N 1
ATOM 739 N N B TYR A 1 93 ? 23.647 48.560 23.895 0.50 41.47 90 TYR A N 1
ATOM 740 C CA A TYR A 1 93 ? 23.258 49.972 23.688 0.50 40.83 90 TYR A CA 1
ATOM 741 C CA B TYR A 1 93 ? 23.079 49.856 23.439 0.50 40.99 90 TYR A CA 1
ATOM 742 C C A TYR A 1 93 ? 21.769 50.052 23.958 0.50 40.93 90 TYR A C 1
ATOM 743 C C B TYR A 1 93 ? 21.655 49.934 23.960 0.50 41.05 90 TYR A C 1
ATOM 744 O O A TYR A 1 93 ? 20.943 49.869 23.079 0.50 40.58 90 TYR A O 1
ATOM 745 O O B TYR A 1 93 ? 20.711 49.691 23.206 0.50 39.89 90 TYR A O 1
ATOM 762 N N . HIS A 1 94 ? 21.449 50.204 25.244 1.00 41.08 91 HIS A N 1
ATOM 763 C CA . HIS A 1 94 ? 20.085 50.068 25.732 1.00 42.32 91 HIS A CA 1
ATOM 764 C C . HIS A 1 94 ? 19.129 51.049 25.098 1.00 42.08 91 HIS A C 1
ATOM 765 O O . HIS A 1 94 ? 17.978 50.728 24.888 1.00 41.59 91 HIS A O 1
ATOM 772 N N . THR A 1 95 ? 19.604 52.262 24.767 1.00 42.99 92 THR A N 1
ATOM 773 C CA . THR A 1 95 ? 18.755 53.235 24.125 1.00 44.13 92 THR A CA 1
ATOM 774 C C . THR A 1 95 ? 18.144 52.733 22.825 1.00 42.91 92 THR A C 1
ATOM 775 O O . THR A 1 95 ? 17.028 53.143 22.475 1.00 43.04 92 THR A O 1
ATOM 779 N N . PHE A 1 96 ? 18.857 51.847 22.127 1.00 40.87 93 PHE A N 1
ATOM 780 C CA . PHE A 1 96 ? 18.407 51.338 20.849 1.00 40.72 93 PHE A CA 1
ATOM 781 C C . PHE A 1 96 ? 18.033 49.847 20.851 1.00 41.03 93 PHE A C 1
ATOM 782 O O . PHE A 1 96 ? 17.855 49.309 19.796 1.00 41.00 93 PHE A O 1
ATOM 790 N N . ASN A 1 97 ? 17.953 49.241 22.033 1.00 41.00 94 ASN A N 1
ATOM 791 C CA . ASN A 1 97 ? 17.643 47.829 22.220 1.00 41.51 94 ASN A CA 1
ATOM 792 C C . ASN A 1 97 ? 18.557 46.943 21.388 1.00 42.55 94 ASN A C 1
ATOM 793 O O . ASN A 1 97 ? 18.094 46.025 20.716 1.00 41.76 94 ASN A O 1
ATOM 806 N N . ALA A 1 99 ? 22.908 45.449 20.671 1.00 41.50 96 ALA A N 1
ATOM 807 C CA . ALA A 1 99 ? 24.200 45.213 21.309 1.00 40.71 96 ALA A CA 1
ATOM 808 C C . ALA A 1 99 ? 25.282 44.963 20.254 1.00 41.03 96 ALA A C 1
ATOM 809 O O . ALA A 1 99 ? 24.969 44.704 19.105 1.00 42.47 96 ALA A O 1
ATOM 811 N N . SER A 1 100 ? 26.524 45.015 20.707 1.00 43.38 97 SER A N 1
ATOM 812 C CA . SER A 1 100 ? 27.753 44.800 19.910 1.00 45.41 97 SER A CA 1
ATOM 813 C C . SER A 1 100 ? 28.345 43.449 20.218 1.00 44.30 97 SER A C 1
ATOM 814 O O . SER A 1 100 ? 28.585 43.134 21.384 1.00 44.14 97 SER A O 1
ATOM 817 N N . LEU A 1 101 ? 28.592 42.648 19.184 1.00 41.76 98 LEU A N 1
ATOM 818 C CA . LEU A 1 101 ? 29.182 41.317 19.413 1.00 42.62 98 LEU A CA 1
ATOM 819 C C . LEU A 1 101 ? 30.589 41.253 18.836 1.00 42.89 98 LEU A C 1
ATOM 820 O O . LEU A 1 101 ? 30.954 41.964 17.838 1.00 42.80 98 LEU A O 1
ATOM 825 N N . GLY A 1 102 ? 31.393 40.389 19.451 1.00 41.93 99 GLY A N 1
ATOM 826 C CA . GLY A 1 102 ? 32.711 40.110 18.928 1.00 42.50 99 GLY A CA 1
ATOM 827 C C . GLY A 1 102 ? 32.978 38.637 19.140 1.00 41.44 99 GLY A C 1
ATOM 828 O O . GLY A 1 102 ? 32.235 37.959 19.854 1.00 41.47 99 GLY A O 1
ATOM 829 N N . TYR A 1 103 ? 34.018 38.131 18.501 1.00 42.22 100 TYR A N 1
ATOM 830 C CA . TYR A 1 103 ? 34.362 36.726 18.631 1.00 40.19 100 TYR A CA 1
ATOM 831 C C . TYR A 1 103 ? 35.733 36.454 18.008 1.00 43.09 100 TYR A C 1
ATOM 832 O O . TYR A 1 103 ? 36.230 37.260 17.189 1.00 42.97 100 TYR A O 1
ATOM 841 N N . TRP A 1 104 ? 36.314 35.325 18.382 1.00 42.60 101 TRP A N 1
ATOM 842 C CA . TRP A 1 104 ? 37.503 34.854 17.684 1.00 45.09 101 TRP A CA 1
ATOM 843 C C . TRP A 1 104 ? 37.535 33.355 17.878 1.00 44.10 101 TRP A C 1
ATOM 844 O O . TRP A 1 104 ? 37.250 32.856 18.939 1.00 44.05 101 TRP A O 1
ATOM 855 N N . ILE A 1 105 ? 37.782 32.620 16.797 1.00 45.17 102 ILE A N 1
ATOM 856 C CA . ILE A 1 105 ? 37.727 31.173 16.899 1.00 45.13 102 ILE A CA 1
ATOM 857 C C . ILE A 1 105 ? 38.982 30.647 16.200 1.00 47.87 102 ILE A C 1
ATOM 858 O O . ILE A 1 105 ? 39.344 31.157 15.139 1.00 47.58 102 ILE A O 1
ATOM 863 N N . GLY A 1 106 ? 39.625 29.668 16.831 1.00 47.48 103 GLY A N 1
ATOM 864 C CA . GLY A 1 106 ? 40.834 29.078 16.285 1.00 50.48 103 GLY A CA 1
ATOM 865 C C . GLY A 1 106 ? 40.518 28.410 14.964 1.00 51.36 103 GLY A C 1
ATOM 866 O O . GLY A 1 106 ? 39.481 27.754 14.809 1.00 50.76 103 GLY A O 1
ATOM 867 N N . ASP A 1 107 ? 41.441 28.623 14.025 1.00 53.10 104 ASP A N 1
ATOM 868 C CA . ASP A 1 107 ? 41.460 28.159 12.671 1.00 54.09 104 ASP A CA 1
ATOM 869 C C . ASP A 1 107 ? 40.941 26.682 12.533 1.00 53.59 104 ASP A C 1
ATOM 870 O O . ASP A 1 107 ? 40.013 26.398 11.755 1.00 53.15 104 ASP A O 1
ATOM 875 N N . ARG A 1 108 ? 41.468 25.770 13.351 1.00 53.26 105 ARG A N 1
ATOM 876 C CA . ARG A 1 108 ? 41.150 24.334 13.255 1.00 53.19 105 ARG A CA 1
ATOM 877 C C . ARG A 1 108 ? 39.704 24.011 13.667 1.00 53.30 105 ARG A C 1
ATOM 878 O O . ARG A 1 108 ? 39.140 22.984 13.240 1.00 53.60 105 ARG A O 1
ATOM 886 N N . TYR A 1 109 ? 39.112 24.904 14.466 1.00 52.62 106 TYR A N 1
ATOM 887 C CA . TYR A 1 109 ? 37.772 24.698 15.049 1.00 52.81 106 TYR A CA 1
ATOM 888 C C . TYR A 1 109 ? 36.647 25.292 14.177 1.00 53.17 106 TYR A C 1
ATOM 889 O O . TYR A 1 109 ? 35.506 24.799 14.153 1.00 52.34 106 TYR A O 1
ATOM 898 N N . GLN A 1 110 ? 36.991 26.336 13.450 1.00 52.74 107 GLN A N 1
ATOM 899 C CA . GLN A 1 110 ? 36.117 26.857 12.384 1.00 54.13 107 GLN A CA 1
ATOM 900 C C . GLN A 1 110 ? 35.797 25.759 11.353 1.00 54.41 107 GLN A C 1
ATOM 901 O O . GLN A 1 110 ? 34.657 25.567 10.931 1.00 53.94 107 GLN A O 1
ATOM 907 N N . ARG A 1 111 ? 36.820 25.026 10.966 1.00 55.51 108 ARG A N 1
ATOM 908 C CA . ARG A 1 111 ? 36.636 23.888 10.072 1.00 56.84 108 ARG A CA 1
ATOM 909 C C . ARG A 1 111 ? 35.543 22.895 10.572 1.00 56.53 108 ARG A C 1
ATOM 910 O O . ARG A 1 111 ? 34.860 22.258 9.768 1.00 57.64 108 ARG A O 1
ATOM 918 N N . GLN A 1 112 ? 35.390 22.752 11.883 1.00 55.97 109 GLN A N 1
ATOM 919 C CA . GLN A 1 112 ? 34.368 21.851 12.453 1.00 55.45 109 GLN A CA 1
ATOM 920 C C . GLN A 1 112 ? 32.973 22.494 12.690 1.00 53.82 109 GLN A C 1
ATOM 921 O O . GLN A 1 112 ? 32.056 21.837 13.212 1.00 53.78 109 GLN A O 1
ATOM 927 N N . GLY A 1 113 ? 32.827 23.763 12.317 1.00 50.50 110 GLY A N 1
ATOM 928 C CA . GLY A 1 113 ? 31.568 24.470 12.486 1.00 48.54 110 GLY A CA 1
ATOM 929 C C . GLY A 1 113 ? 31.363 24.963 13.916 1.00 46.06 110 GLY A C 1
ATOM 930 O O . GLY A 1 113 ? 30.259 25.382 14.253 1.00 44.24 110 GLY A O 1
ATOM 931 N N . TYR A 1 114 ? 32.414 24.949 14.747 1.00 44.95 111 TYR A N 1
ATOM 932 C CA . TYR A 1 114 ? 32.310 25.478 16.128 1.00 43.67 111 TYR A CA 1
ATOM 933 C C . TYR A 1 114 ? 32.022 26.973 16.160 1.00 42.62 111 TYR A C 1
ATOM 934 O O . TYR A 1 114 ? 31.314 27.462 17.058 1.00 43.34 111 TYR A O 1
ATOM 943 N N . GLY A 1 115 ? 32.595 27.712 15.211 1.00 42.91 112 GLY A N 1
ATOM 944 C CA . GLY A 1 115 ? 32.342 29.163 15.200 1.00 42.35 112 GLY A CA 1
ATOM 945 C C . GLY A 1 115 ? 30.876 29.496 14.953 1.00 41.63 112 GLY A C 1
ATOM 946 O O . GLY A 1 115 ? 30.269 30.338 15.642 1.00 41.36 112 GLY A O 1
ATOM 947 N N . LYS A 1 116 ? 30.279 28.781 14.009 1.00 41.26 113 LYS A N 1
ATOM 948 C CA . LYS A 1 116 ? 28.864 28.989 13.691 1.00 41.93 113 LYS A CA 1
ATOM 949 C C . LYS A 1 116 ? 27.996 28.513 14.886 1.00 39.76 113 LYS A C 1
ATOM 950 O O . LYS A 1 116 ? 27.047 29.208 15.277 1.00 40.71 113 LYS A O 1
ATOM 956 N N . GLU A 1 117 ? 28.354 27.404 15.503 1.00 40.10 114 GLU A N 1
ATOM 957 C CA . GLU A 1 117 ? 27.569 26.888 16.613 1.00 39.58 114 GLU A CA 1
ATOM 958 C C . GLU A 1 117 ? 27.645 27.858 17.821 1.00 39.88 11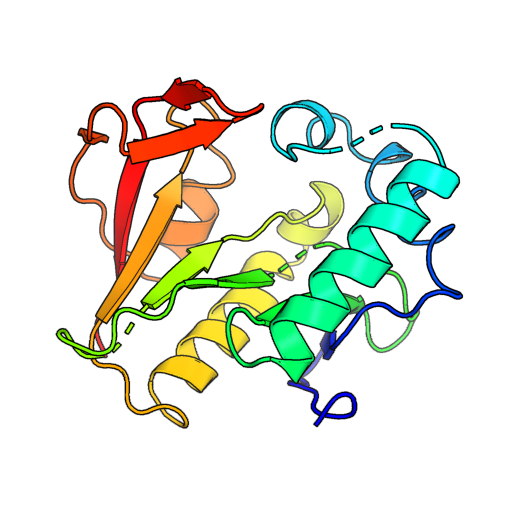4 GLU A C 1
ATOM 959 O O . GLU A 1 117 ? 26.628 28.188 18.419 1.00 40.52 114 GLU A O 1
ATOM 965 N N . ALA A 1 118 ? 28.845 28.316 18.179 1.00 40.23 115 ALA A N 1
ATOM 966 C CA . ALA A 1 118 ? 29.007 29.221 19.313 1.00 40.28 115 ALA A CA 1
ATOM 967 C C . ALA A 1 118 ? 28.352 30.604 19.056 1.00 39.86 115 ALA A C 1
ATOM 968 O O . ALA A 1 118 ? 27.642 31.159 19.910 1.00 40.33 115 ALA A O 1
ATOM 970 N N . LEU A 1 119 ? 28.615 31.174 17.879 1.00 39.60 116 LEU A N 1
ATOM 971 C CA . LEU A 1 119 ? 28.105 32.517 17.625 1.00 39.45 116 LEU A CA 1
ATOM 972 C C . LEU A 1 119 ? 26.584 32.499 17.471 1.00 39.67 116 LEU A C 1
ATOM 973 O O . LEU A 1 119 ? 25.879 33.391 17.962 1.00 38.77 116 LEU A O 1
ATOM 978 N N . THR A 1 120 ? 26.055 31.435 16.839 1.00 38.68 117 THR A N 1
ATOM 979 C CA . THR A 1 120 ? 24.599 31.334 16.727 1.00 40.18 117 THR A CA 1
ATOM 980 C C . THR A 1 120 ? 23.949 31.201 18.121 1.00 39.32 117 THR A C 1
ATOM 981 O O . THR A 1 120 ? 22.907 31.821 18.377 1.00 39.87 117 THR A O 1
ATOM 985 N N . ALA A 1 121 ? 24.598 30.451 19.023 1.00 38.20 118 ALA A N 1
ATOM 986 C CA . ALA A 1 121 ? 24.081 30.310 20.410 1.00 38.93 118 ALA A CA 1
ATOM 987 C C . ALA A 1 121 ? 23.967 31.693 21.059 1.00 39.75 118 ALA A C 1
ATOM 988 O O . ALA A 1 121 ? 22.927 32.048 21.670 1.00 39.39 118 ALA A O 1
ATOM 990 N N . LEU A 1 122 ? 24.999 32.512 20.821 1.00 38.85 119 LEU A N 1
ATOM 991 C CA . LEU A 1 122 ? 25.013 33.826 21.463 1.00 39.90 119 LEU A CA 1
ATOM 992 C C . LEU A 1 122 ? 23.943 34.727 20.843 1.00 39.43 119 LEU A C 1
ATOM 993 O O . LEU A 1 122 ? 23.235 35.467 21.530 1.00 40.51 119 LEU A O 1
ATOM 998 N N . ILE A 1 123 ? 23.806 34.677 19.533 1.00 39.36 120 ILE A N 1
ATOM 999 C CA . ILE A 1 123 ? 22.799 35.473 18.845 1.00 38.91 120 ILE A CA 1
ATOM 1000 C C . ILE A 1 123 ? 21.374 35.101 19.316 1.00 38.78 120 ILE A C 1
ATOM 1001 O O . ILE A 1 123 ? 20.523 35.956 19.604 1.00 38.42 120 ILE A O 1
ATOM 1006 N N . LEU A 1 124 ? 21.105 33.810 19.404 1.00 39.93 121 LEU A N 1
ATOM 1007 C CA . LEU A 1 124 ? 19.801 33.359 19.892 1.00 39.57 121 LEU A CA 1
ATOM 1008 C C . LEU A 1 124 ? 19.540 33.794 21.330 1.00 40.65 121 LEU A C 1
ATOM 1009 O O . LEU A 1 124 ? 18.430 34.202 21.657 1.00 41.41 121 LEU A O 1
ATOM 1014 N N . PHE A 1 125 ? 20.564 33.730 22.168 1.00 39.99 122 PHE A N 1
ATOM 1015 C CA . PHE A 1 125 ? 20.433 34.231 23.542 1.00 41.13 122 PHE A CA 1
ATOM 1016 C C . PHE A 1 125 ? 20.039 35.705 23.533 1.00 40.91 122 PHE A C 1
ATOM 1017 O O . PHE A 1 125 ? 19.106 36.130 24.243 1.00 40.92 122 PHE A O 1
ATOM 1025 N N . CYS A 1 126 ? 20.724 36.492 22.693 1.00 40.83 123 CYS A N 1
ATOM 1026 C CA . CYS A 1 126 ? 20.417 37.938 22.605 1.00 41.04 123 CYS A CA 1
ATOM 1027 C C . CYS A 1 126 ? 18.985 38.218 22.140 1.00 42.47 123 CYS A C 1
ATOM 1028 O O . CYS A 1 126 ? 18.307 39.088 22.709 1.00 43.08 123 CYS A O 1
ATOM 1031 N N . PHE A 1 127 ? 18.506 37.456 21.139 1.00 42.17 124 PHE A N 1
ATOM 1032 C CA . PHE A 1 127 ? 17.171 37.738 20.536 1.00 43.53 124 PHE A CA 1
ATOM 1033 C C . PHE A 1 127 ? 16.026 37.112 21.375 1.00 44.12 124 PHE A C 1
ATOM 1034 O O . PHE A 1 127 ? 14.998 37.752 21.636 1.00 43.02 124 PHE A O 1
ATOM 1042 N N A GLU A 1 128 ? 16.209 35.850 21.751 0.60 43.96 125 GLU A N 1
ATOM 1043 N N B GLU A 1 128 ? 16.222 35.873 21.811 0.40 43.56 125 GLU A N 1
ATOM 1044 C CA A GLU A 1 128 ? 15.166 35.111 22.481 0.60 45.65 125 GLU A CA 1
ATOM 1045 C CA B GLU A 1 128 ? 15.137 35.110 22.455 0.40 44.33 125 GLU A CA 1
ATOM 1046 C C A GLU A 1 128 ? 15.073 35.539 23.924 0.60 45.45 125 GLU A C 1
ATOM 1047 C C B GLU A 1 128 ? 15.071 35.244 23.982 0.40 44.70 125 GLU A C 1
ATOM 1048 O O A GLU A 1 128 ? 13.992 35.853 24.401 0.60 46.76 125 GLU A O 1
ATOM 1049 O O B GLU A 1 128 ? 14.004 35.055 24.578 0.40 44.50 125 GLU A O 1
ATOM 1060 N N . ARG A 1 129 ? 16.205 35.527 24.619 1.00 45.70 126 ARG A N 1
ATOM 1061 C CA . ARG A 1 129 ? 16.254 35.729 26.053 1.00 46.63 126 ARG A CA 1
ATOM 1062 C C . ARG A 1 129 ? 16.324 37.213 26.397 1.00 47.08 126 ARG A C 1
ATOM 1063 O O . ARG A 1 129 ? 15.525 37.709 27.219 1.00 47.02 126 ARG A O 1
ATOM 1071 N N . LEU A 1 130 ? 17.267 37.931 25.776 1.00 44.92 127 LEU A N 1
ATOM 1072 C CA . LEU A 1 130 ? 17.443 39.382 26.109 1.00 45.08 127 LEU A CA 1
ATOM 1073 C C . LEU A 1 130 ? 16.458 40.274 25.368 1.00 43.91 127 LEU A C 1
ATOM 1074 O O . LEU A 1 130 ? 16.321 41.465 25.698 1.00 45.90 127 LEU A O 1
ATOM 1079 N N . GLU A 1 131 ? 15.799 39.718 24.348 1.00 43.61 128 GLU A N 1
ATOM 1080 C CA . GLU A 1 131 ? 14.787 40.409 23.530 1.00 44.53 128 GLU A CA 1
ATOM 1081 C C . GLU A 1 131 ? 15.329 41.665 22.806 1.00 43.93 128 GLU A C 1
ATOM 1082 O O . GLU A 1 131 ? 14.592 42.634 22.589 1.00 43.29 128 GLU A O 1
ATOM 1088 N N . LEU A 1 132 ? 16.611 41.612 22.422 1.00 43.51 129 LEU A N 1
ATOM 1089 C CA . LEU A 1 132 ? 17.252 42.671 21.664 1.00 43.39 129 LEU A CA 1
ATOM 1090 C C . LEU A 1 132 ? 16.678 42.591 20.250 1.00 43.68 129 LEU A C 1
ATOM 1091 O O . LEU A 1 132 ? 16.236 41.513 19.811 1.00 42.89 129 LEU A O 1
ATOM 1096 N N . THR A 1 133 ? 16.628 43.714 19.549 1.00 42.79 130 THR A N 1
ATOM 1097 C CA . THR A 1 133 ? 16.046 43.732 18.211 1.00 44.16 130 THR A CA 1
ATOM 1098 C C . THR A 1 133 ? 17.061 44.043 17.101 1.00 43.67 130 THR A C 1
ATOM 1099 O O . THR A 1 133 ? 16.698 44.120 15.952 1.00 44.66 130 THR A O 1
ATOM 1103 N N . ARG A 1 134 ? 18.329 44.193 17.470 1.00 43.66 131 ARG A N 1
ATOM 1104 C CA . ARG A 1 134 ? 19.410 44.356 16.513 1.00 42.57 131 ARG A CA 1
ATOM 1105 C C . ARG A 1 134 ? 20.745 44.039 17.174 1.00 42.67 131 ARG A C 1
ATOM 1106 O O . ARG A 1 134 ? 20.995 44.443 18.319 1.00 42.05 131 ARG A O 1
ATOM 1114 N N . LEU A 1 135 ? 21.630 43.365 16.432 1.00 42.48 132 LEU A N 1
ATOM 1115 C CA . LEU A 1 135 ? 23.011 43.170 16.902 1.00 42.87 132 LEU A CA 1
ATOM 1116 C C . LEU A 1 135 ? 23.956 43.674 15.804 1.00 42.18 132 LEU A C 1
ATOM 1117 O O . LEU A 1 135 ? 23.662 43.480 14.647 1.00 42.35 132 LEU A O 1
ATOM 1122 N N . GLU A 1 136 ? 25.042 44.318 16.198 1.00 45.63 133 GLU A N 1
ATOM 1123 C CA . GLU A 1 136 ? 26.134 44.679 15.267 1.00 47.11 133 GLU A CA 1
ATOM 1124 C C . GLU A 1 136 ? 27.418 43.854 15.552 1.00 49.68 133 GLU A C 1
ATOM 1125 O O . GLU A 1 136 ? 27.831 43.701 16.721 1.00 51.38 133 GLU A O 1
ATOM 1131 N N . ILE A 1 137 ? 28.039 43.369 14.485 1.00 47.47 134 ILE A N 1
ATOM 1132 C CA . ILE A 1 137 ? 29.388 42.801 14.475 1.00 47.88 134 ILE A CA 1
ATOM 1133 C C . ILE A 1 137 ? 30.308 43.742 13.722 1.00 48.34 134 ILE A C 1
ATOM 1134 O O . ILE A 1 137 ? 29.878 44.218 12.673 1.00 46.78 134 ILE A O 1
ATOM 1139 N N . VAL A 1 138 ? 31.503 44.073 14.260 1.00 45.86 135 VAL A N 1
ATOM 1140 C CA . VAL A 1 138 ? 32.474 44.922 13.553 1.00 47.07 135 VAL A CA 1
ATOM 1141 C C . VAL A 1 138 ? 33.680 44.048 13.236 1.00 48.10 135 VAL A C 1
ATOM 1142 O O . VAL A 1 138 ? 34.276 43.499 14.154 1.00 50.81 135 VAL A O 1
ATOM 1146 N N . CYS A 1 139 ? 34.015 43.904 11.964 1.00 46.72 136 CYS A N 1
ATOM 1147 C CA . CYS A 1 139 ? 35.180 43.098 11.607 1.00 46.78 136 CYS A CA 1
ATOM 1148 C C . CYS A 1 139 ? 36.294 43.974 11.099 1.00 46.32 136 CYS A C 1
ATOM 1149 O O . CYS A 1 139 ? 36.045 44.968 10.418 1.00 46.72 136 CYS A O 1
ATOM 1152 N N . ASP A 1 140 ? 37.534 43.585 11.387 1.00 45.94 137 ASP A N 1
ATOM 1153 C CA . ASP A 1 140 ? 38.678 44.236 10.772 1.00 45.86 137 ASP A CA 1
ATOM 1154 C C . ASP A 1 140 ? 38.566 43.948 9.277 1.00 45.33 137 ASP A C 1
ATOM 1155 O O . ASP A 1 140 ? 38.413 42.777 8.903 1.00 43.96 137 ASP A O 1
ATOM 1160 N N . PRO A 1 141 ? 38.665 44.984 8.404 1.00 45.36 138 PRO A N 1
ATOM 1161 C CA . PRO A 1 141 ? 38.547 44.690 6.948 1.00 44.76 138 PRO A CA 1
ATOM 1162 C C . PRO A 1 141 ? 39.566 43.659 6.439 1.00 45.06 138 PRO A C 1
ATOM 1163 O O . PRO A 1 141 ? 39.347 43.029 5.394 1.00 44.64 138 PRO A O 1
ATOM 1167 N N . GLU A 1 142 ? 40.662 43.470 7.167 1.00 45.36 139 GLU A N 1
ATOM 1168 C CA . GLU A 1 142 ? 41.719 42.551 6.698 1.00 46.80 139 GLU A CA 1
ATOM 1169 C C . GLU A 1 142 ? 41.559 41.141 7.222 1.00 44.83 139 GLU A C 1
ATOM 1170 O O . GLU A 1 142 ? 42.354 40.271 6.888 1.00 44.14 139 GLU A O 1
ATOM 1176 N N . ASN A 1 143 ? 40.555 40.925 8.063 1.00 43.65 140 ASN A N 1
ATOM 1177 C CA . ASN A 1 143 ? 40.289 39.622 8.6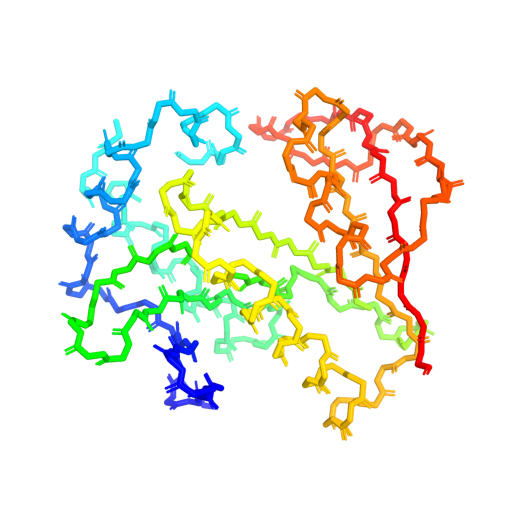53 1.00 43.28 140 ASN A CA 1
ATOM 1178 C C . ASN A 1 143 ? 39.109 38.964 7.927 1.00 42.91 140 ASN A C 1
ATOM 1179 O O . ASN A 1 143 ? 37.962 38.984 8.367 1.00 42.57 140 ASN A O 1
ATOM 1184 N N . VAL A 1 144 ? 39.403 38.375 6.786 1.00 43.33 141 VAL A N 1
ATOM 1185 C CA . VAL A 1 144 ? 38.342 37.787 5.972 1.00 44.39 141 VAL A CA 1
ATOM 1186 C C . VAL A 1 144 ? 37.607 36.602 6.635 1.00 43.72 141 VAL A C 1
ATOM 1187 O O . VAL A 1 144 ? 36.386 36.521 6.564 1.00 43.67 141 VAL A O 1
ATOM 1191 N N . PRO A 1 145 ? 38.334 35.675 7.291 1.00 44.61 142 PRO A N 1
ATOM 1192 C CA . PRO A 1 145 ? 37.620 34.575 7.970 1.00 44.38 142 PRO A CA 1
ATOM 1193 C C . PRO A 1 145 ? 36.563 35.084 8.979 1.00 43.90 142 PRO A C 1
ATOM 1194 O O . PRO A 1 145 ? 35.496 34.492 9.082 1.00 43.78 142 PRO A O 1
ATOM 1198 N N A SER A 1 146 ? 36.810 36.217 9.639 0.70 42.62 143 SER A N 1
ATOM 1199 N N B SER A 1 146 ? 36.868 36.174 9.671 0.30 42.69 143 SER A N 1
ATOM 1200 C CA A SER A 1 146 ? 35.856 36.728 10.653 0.70 42.91 143 SER A CA 1
ATOM 1201 C CA B SER A 1 146 ? 35.929 36.714 10.633 0.30 41.94 143 SER A CA 1
ATOM 1202 C C A SER A 1 146 ? 34.601 37.263 9.940 0.70 42.40 143 SER A C 1
ATOM 1203 C C B SER A 1 146 ? 34.660 37.125 9.885 0.30 41.81 143 SER A C 1
ATOM 1204 O O A SER A 1 146 ? 33.457 37.163 10.419 0.70 41.38 143 SER A O 1
ATOM 1205 O O B SER A 1 146 ? 33.562 36.736 10.284 0.30 41.06 143 SER A O 1
ATOM 1210 N N . GLN A 1 147 ? 34.829 37.858 8.775 1.00 41.49 144 GLN A N 1
ATOM 1211 C CA . GLN A 1 147 ? 33.710 38.326 7.962 1.00 41.76 144 GLN A CA 1
ATOM 1212 C C . GLN A 1 147 ? 32.878 37.141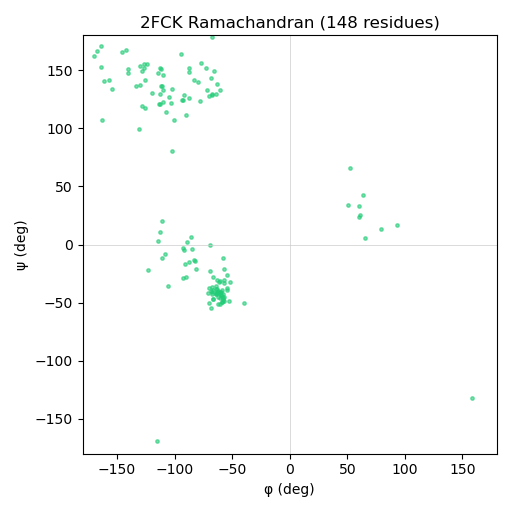 7.461 1.00 42.21 144 GLN A C 1
ATOM 1213 O O . GLN A 1 147 ? 31.641 37.177 7.529 1.00 42.83 144 GLN A O 1
ATOM 1219 N N . ALA A 1 148 ? 33.575 36.115 6.957 1.00 41.84 145 ALA A N 1
ATOM 1220 C CA . ALA A 1 148 ? 32.940 34.916 6.382 1.00 41.72 145 ALA A CA 1
ATOM 1221 C C . ALA A 1 148 ? 32.057 34.257 7.477 1.00 41.49 145 ALA A C 1
ATOM 1222 O O . ALA A 1 148 ? 30.951 33.815 7.190 1.00 41.22 145 ALA A O 1
ATOM 1224 N N . LEU A 1 149 ? 32.542 34.247 8.727 1.00 42.54 146 LEU A N 1
ATOM 1225 C CA . LEU A 1 149 ? 31.786 33.649 9.847 1.00 42.09 146 LEU A CA 1
ATOM 1226 C C . LEU A 1 149 ? 30.515 34.496 10.124 1.00 41.46 146 LEU A C 1
ATOM 1227 O O . LEU A 1 149 ? 29.420 33.948 10.253 1.00 41.30 146 LEU A O 1
ATOM 1232 N N . ALA A 1 150 ? 30.657 35.819 10.103 1.00 40.49 147 ALA A N 1
ATOM 1233 C CA . ALA A 1 150 ? 29.503 36.686 10.322 1.00 42.02 147 ALA A CA 1
ATOM 1234 C C . ALA A 1 150 ? 28.429 36.342 9.270 1.00 42.24 147 ALA A C 1
ATOM 1235 O O . ALA A 1 150 ? 27.233 36.147 9.600 1.00 42.46 147 ALA A O 1
ATOM 1237 N N . LEU A 1 151 ? 28.847 36.260 8.002 1.00 42.96 148 LEU A N 1
ATOM 1238 C CA . LEU A 1 151 ? 27.906 35.940 6.944 1.00 42.13 148 LEU A CA 1
ATOM 1239 C C . LEU A 1 151 ? 27.299 34.544 7.103 1.00 42.72 148 LEU A C 1
ATOM 1240 O O . LEU A 1 151 ? 26.104 34.360 6.861 1.00 43.80 148 LEU A O 1
ATOM 1245 N N . ARG A 1 152 ? 28.117 33.588 7.541 1.00 41.97 149 ARG A N 1
ATOM 1246 C CA . ARG A 1 152 ? 27.666 32.210 7.739 1.00 45.04 149 ARG A CA 1
ATOM 1247 C C . ARG A 1 152 ? 26.552 32.155 8.800 1.00 45.10 149 ARG A C 1
ATOM 1248 O O . ARG A 1 152 ? 25.666 31.276 8.722 1.00 45.91 149 ARG A O 1
ATOM 1256 N N . CYS A 1 153 ? 26.618 33.053 9.789 1.00 44.17 150 CYS A N 1
ATOM 1257 C CA . CYS A 1 153 ? 25.582 33.138 10.847 1.00 45.33 150 CYS A CA 1
ATOM 1258 C C . CYS A 1 153 ? 24.375 34.014 10.476 1.00 45.83 150 CYS A C 1
ATOM 1259 O O . CYS A 1 153 ? 23.488 34.210 11.300 1.00 46.15 150 CYS A O 1
ATOM 1262 N N . GLY A 1 154 ? 24.332 34.476 9.221 1.00 44.57 151 GLY A N 1
ATOM 1263 C CA . GLY A 1 154 ? 23.164 35.183 8.674 1.00 45.54 151 GLY A CA 1
ATOM 1264 C C . GLY A 1 154 ? 23.244 36.689 8.801 1.00 45.29 151 GLY A C 1
ATOM 1265 O O . GLY A 1 154 ? 22.230 37.401 8.658 1.00 46.50 151 GLY A O 1
ATOM 1266 N N . ALA A 1 155 ? 24.444 37.198 9.054 1.00 44.27 152 ALA A N 1
ATOM 1267 C CA . ALA A 1 155 ? 24.582 38.654 9.203 1.00 43.76 152 ALA A CA 1
ATOM 1268 C C . ALA A 1 155 ? 24.546 39.302 7.849 1.00 43.40 152 ALA A C 1
ATOM 1269 O O . ALA A 1 155 ? 24.805 38.651 6.824 1.00 44.01 152 ALA A O 1
ATOM 1271 N N . ASN A 1 156 ? 24.163 40.576 7.846 1.00 43.41 153 ASN A N 1
ATOM 1272 C CA . ASN A 1 156 ? 24.147 41.334 6.609 1.00 44.46 153 ASN A CA 1
ATOM 1273 C C . ASN A 1 156 ? 25.207 42.414 6.657 1.00 43.76 153 ASN A C 1
ATOM 1274 O O . ASN A 1 156 ? 25.271 43.182 7.609 1.00 43.78 153 ASN A O 1
ATOM 1279 N N . ARG A 1 157 ? 26.030 42.487 5.627 1.00 42.39 154 ARG A N 1
ATOM 1280 C CA . ARG A 1 157 ? 27.044 43.537 5.623 1.00 42.76 154 ARG A CA 1
ATOM 1281 C C . ARG A 1 157 ? 26.413 44.882 5.377 1.00 42.18 154 ARG A C 1
ATOM 1282 O O . ARG A 1 157 ? 25.545 45.032 4.489 1.00 40.90 154 ARG A O 1
ATOM 1290 N N A GLU A 1 158 ? 26.852 45.863 6.164 0.50 40.96 155 GLU A N 1
ATOM 1291 N N B GLU A 1 158 ? 26.832 45.917 6.129 0.50 40.41 155 GLU A N 1
ATOM 1292 C CA A GLU A 1 158 ? 26.501 47.237 5.923 0.50 42.19 155 GLU A CA 1
ATOM 1293 C CA B GLU A 1 158 ? 26.162 47.238 6.032 0.50 40.91 155 GLU A CA 1
ATOM 1294 C C A GLU A 1 158 ? 27.800 47.949 5.592 0.50 42.19 155 GLU A C 1
ATOM 1295 C C B GLU A 1 158 ? 27.021 48.429 5.577 0.50 41.44 155 GLU A C 1
ATOM 1296 O O A GLU A 1 158 ? 28.487 47.629 4.629 0.50 42.62 155 GLU A O 1
ATOM 1297 O O B GLU A 1 158 ? 26.529 49.291 4.848 0.50 41.19 155 GLU A O 1
ATOM 1308 N N A GLN A 1 159 ? 28.174 48.879 6.434 0.50 44.09 156 GLN A N 1
ATOM 1309 N N B GLN A 1 159 ? 28.253 48.532 6.075 0.50 42.36 156 GLN A N 1
ATOM 1310 C CA A GLN A 1 159 ? 29.141 49.851 6.064 0.50 43.21 156 GLN A CA 1
ATOM 1311 C CA B GLN A 1 159 ? 29.147 49.675 5.736 0.50 42.54 156 GLN A CA 1
ATOM 1312 C C A GLN A 1 159 ? 30.596 49.476 6.333 0.50 43.05 156 GLN A C 1
ATOM 1313 C C B GLN A 1 159 ? 30.554 49.502 6.287 0.50 42.57 156 GLN A C 1
ATOM 1314 O O A GLN A 1 159 ? 30.888 48.643 7.198 0.50 42.92 156 GLN A O 1
ATOM 1315 O O B GLN A 1 159 ? 30.772 48.833 7.299 0.50 42.45 156 GLN A O 1
ATOM 1326 N N . LEU A 1 160 ? 31.502 50.095 5.576 1.00 42.27 157 LEU A N 1
ATOM 1327 C CA . LEU A 1 160 ? 32.860 50.211 6.001 1.00 43.46 157 LEU A CA 1
ATOM 1328 C C . LEU A 1 160 ? 32.880 51.568 6.739 1.00 43.05 157 LEU A C 1
ATOM 1329 O O . LEU A 1 160 ? 32.694 52.622 6.106 1.00 44.97 157 LEU A O 1
ATOM 1334 N N . ALA A 1 161 ? 33.091 51.522 8.034 1.00 45.14 158 ALA A N 1
ATOM 1335 C CA . ALA A 1 161 ? 32.928 52.701 8.897 1.00 46.08 158 ALA A CA 1
ATOM 1336 C C . ALA A 1 161 ? 34.271 53.158 9.474 1.00 47.07 158 ALA A C 1
ATOM 1337 O O . ALA A 1 161 ? 34.915 52.408 10.212 1.00 48.37 158 ALA A O 1
ATOM 1339 N N . PRO A 1 162 ? 34.673 54.414 9.197 1.00 48.71 159 PRO A N 1
ATOM 1340 C CA . PRO A 1 162 ? 35.931 54.895 9.796 1.00 49.32 159 PRO A CA 1
ATOM 1341 C C . PRO A 1 162 ? 35.861 55.007 11.327 1.00 49.78 159 PRO A C 1
ATOM 1342 O O . PRO A 1 162 ? 34.770 55.219 11.905 1.00 49.22 159 PRO A O 1
ATOM 1346 N N . ASN A 1 163 ? 37.016 54.795 11.972 1.00 49.85 160 ASN A N 1
ATOM 1347 C CA . ASN A 1 163 ? 37.146 54.860 13.432 1.00 49.68 160 ASN A CA 1
ATOM 1348 C C . ASN A 1 163 ? 36.118 54.033 14.192 1.00 49.65 160 ASN A C 1
ATOM 1349 O O . ASN A 1 163 ? 35.659 54.374 15.291 1.00 49.05 160 ASN A O 1
ATOM 1354 N N . ARG A 1 164 ? 35.727 52.886 13.625 1.00 49.01 161 ARG A N 1
ATOM 1355 C CA . ARG A 1 164 ? 34.646 52.134 14.222 1.00 48.56 161 ARG A CA 1
ATOM 1356 C C . ARG A 1 164 ? 35.025 51.229 15.435 1.00 48.31 161 ARG A C 1
ATOM 1357 O O . ARG A 1 164 ? 34.179 50.842 16.232 1.00 48.01 161 ARG A O 1
ATOM 1365 N N . PHE A 1 165 ? 36.303 50.854 15.577 1.00 50.02 162 PHE A N 1
ATOM 1366 C CA . PHE A 1 165 ? 36.667 50.047 16.756 1.00 51.25 162 PHE A CA 1
ATOM 1367 C C . PHE A 1 165 ? 38.079 50.403 17.215 1.00 52.09 162 PHE A C 1
ATOM 1368 O O . PHE A 1 165 ? 38.804 51.047 16.488 1.00 51.52 162 PHE A O 1
ATOM 1376 N N . LEU A 1 166 ? 38.440 49.990 18.433 1.00 53.80 163 LEU A N 1
ATOM 1377 C CA . LEU A 1 166 ? 39.800 50.235 18.927 1.00 55.44 163 LEU A CA 1
ATOM 1378 C C . LEU A 1 166 ? 40.674 48.972 18.836 1.00 56.11 163 LEU A C 1
ATOM 1379 O O . LEU A 1 166 ? 40.225 47.891 19.214 1.00 56.05 163 LEU A O 1
ATOM 1384 N N . TYR A 1 167 ? 41.897 49.138 18.329 1.00 56.81 164 TYR A N 1
ATOM 1385 C CA . TYR A 1 167 ? 42.965 48.140 18.499 1.00 57.61 164 TYR A CA 1
ATOM 1386 C C . TYR A 1 167 ? 44.214 48.777 19.091 1.00 58.18 164 TYR A C 1
ATOM 1387 O O . TYR A 1 167 ? 44.812 49.674 18.472 1.00 58.37 164 TYR A O 1
ATOM 1396 N N . ALA A 1 168 ? 44.597 48.307 20.287 1.00 58.88 165 ALA A N 1
ATOM 1397 C CA . ALA A 1 168 ? 45.759 48.838 21.025 1.00 59.46 165 ALA A CA 1
ATOM 1398 C C . ALA A 1 168 ? 45.546 50.311 21.412 1.00 59.74 165 ALA A C 1
ATOM 1399 O O . ALA A 1 168 ? 46.463 51.133 21.301 1.00 59.89 165 ALA A O 1
ATOM 1401 N N . GLY A 1 169 ? 44.325 50.619 21.869 1.00 60.28 166 GLY A N 1
ATOM 1402 C CA . GLY A 1 169 ? 43.898 51.985 22.185 1.00 59.41 166 GLY A CA 1
ATOM 1403 C C . GLY A 1 169 ? 43.809 52.995 21.034 1.00 59.30 166 GLY A C 1
ATOM 1404 O O . GLY A 1 169 ? 43.569 54.168 21.287 1.00 59.21 166 GLY A O 1
ATOM 1405 N N . GLU A 1 170 ? 44.006 52.566 19.781 1.00 58.62 167 GLU A N 1
ATOM 1406 C CA . GLU A 1 170 ? 43.875 53.454 18.586 1.00 57.55 167 GLU A CA 1
ATOM 1407 C C . GLU A 1 170 ? 42.706 53.052 17.674 1.00 56.51 167 GLU A C 1
ATOM 1408 O O . GLU A 1 170 ? 42.390 51.862 17.581 1.00 55.50 167 GLU A O 1
ATOM 1414 N N . PRO A 1 171 ? 42.056 54.034 17.000 1.00 55.20 168 PRO A N 1
ATOM 1415 C CA . PRO A 1 171 ? 40.870 53.667 16.176 1.00 53.30 168 PRO A CA 1
ATOM 1416 C C . PRO A 1 171 ? 41.172 53.237 14.731 1.00 52.47 168 PRO A C 1
ATOM 1417 O O . PRO A 1 171 ? 42.157 53.680 14.143 1.00 52.67 168 PRO A O 1
ATOM 1421 N N . LYS A 1 172 ? 40.341 52.328 14.185 1.00 50.84 169 LYS A N 1
ATOM 1422 C CA . LYS A 1 172 ? 40.536 51.746 12.857 1.00 49.47 169 LYS A CA 1
ATOM 1423 C C . LYS A 1 172 ? 39.195 51.615 12.152 1.00 47.59 169 LYS A C 1
ATOM 1424 O O . LYS A 1 172 ? 38.185 51.484 12.848 1.00 46.87 169 LYS A O 1
ATOM 1430 N N . ALA A 1 173 ? 39.195 51.687 10.819 1.00 48.74 170 ALA A N 1
ATOM 1431 C CA . ALA A 1 173 ? 37.985 51.481 9.994 1.00 47.82 170 ALA A CA 1
ATOM 1432 C C . ALA A 1 173 ? 37.556 50.023 10.117 1.00 48.07 170 ALA A C 1
ATOM 1433 O O . ALA A 1 173 ? 38.401 49.103 10.031 1.00 46.69 170 ALA A O 1
ATOM 1435 N N . GLY A 1 174 ? 36.279 49.798 10.442 1.00 45.65 171 GLY A N 1
ATOM 1436 C CA . GLY A 1 174 ? 35.733 48.417 10.552 1.00 45.19 171 GLY A CA 1
ATOM 1437 C C . GLY A 1 174 ? 34.490 48.218 9.718 1.00 44.38 171 GLY A C 1
ATOM 1438 O O . GLY A 1 174 ? 33.757 49.156 9.407 1.00 44.69 171 GLY A O 1
ATOM 1439 N N . ILE A 1 175 ? 34.290 46.967 9.286 1.00 43.56 172 ILE A N 1
ATOM 1440 C CA . ILE A 1 175 ? 33.092 46.634 8.549 1.00 42.94 172 ILE A CA 1
ATOM 1441 C C . ILE A 1 175 ? 32.000 46.253 9.541 1.00 41.09 172 ILE A C 1
ATOM 1442 O O . ILE A 1 175 ? 32.176 45.379 10.399 1.00 42.53 172 ILE A O 1
ATOM 1447 N N . VAL A 1 176 ? 30.864 46.918 9.416 1.00 41.18 173 VAL A N 1
ATOM 1448 C CA . VAL A 1 176 ? 29.713 46.661 10.271 1.00 39.90 173 VAL A CA 1
ATOM 1449 C C . VAL A 1 176 ? 28.779 45.662 9.601 1.00 40.01 173 VAL A C 1
ATOM 1450 O O . VAL A 1 176 ? 28.366 45.886 8.455 1.00 40.92 173 VAL A O 1
ATOM 1454 N N . PHE A 1 177 ? 28.491 44.568 10.316 1.00 40.25 174 PHE A N 1
ATOM 1455 C CA . PHE A 1 177 ? 27.449 43.633 9.908 1.00 40.87 174 PHE A CA 1
ATOM 1456 C C . PHE A 1 177 ? 26.310 43.736 10.925 1.00 43.04 174 PHE A C 1
ATOM 1457 O O . PHE A 1 177 ? 26.572 43.948 12.132 1.00 43.15 174 PHE A O 1
ATOM 1465 N N . SER A 1 178 ? 25.076 43.471 10.482 1.00 42.40 175 SER A N 1
ATOM 1466 C CA . SER A 1 178 ? 23.946 43.458 11.388 1.00 43.22 175 SER A CA 1
ATOM 1467 C C . SER A 1 178 ? 23.184 42.140 11.357 1.00 43.50 175 SER A C 1
ATOM 1468 O O . SER A 1 178 ? 23.195 41.413 10.365 1.00 44.25 175 SER A O 1
ATOM 1471 N N . LEU A 1 179 ? 22.511 41.875 12.471 1.00 45.19 176 LEU A N 1
ATOM 1472 C CA . LEU A 1 179 ? 21.530 40.802 12.554 1.00 45.67 176 LEU A CA 1
ATOM 1473 C C . LEU A 1 179 ? 20.271 41.396 13.168 1.00 46.05 176 LEU A C 1
ATOM 1474 O O . LEU A 1 179 ? 20.362 42.165 14.144 1.00 46.37 176 LEU A O 1
ATOM 1479 N N . ILE A 1 180 ? 19.115 41.032 12.607 1.00 46.61 177 ILE A N 1
ATOM 1480 C CA . ILE A 1 180 ? 17.836 41.349 13.217 1.00 48.01 177 ILE A CA 1
ATOM 1481 C C . ILE A 1 180 ? 17.003 40.082 13.375 1.00 48.68 177 ILE A C 1
ATOM 1482 O O . ILE A 1 180 ? 17.244 39.095 12.673 1.00 48.53 177 ILE A O 1
ATOM 1487 N N . PRO A 1 181 ? 16.072 40.084 14.337 1.00 50.06 178 PRO A N 1
ATOM 1488 C CA . PRO A 1 181 ? 15.345 38.808 14.520 1.00 51.10 178 PRO A CA 1
ATOM 1489 C C . PRO A 1 181 ? 14.491 38.391 13.314 1.00 52.39 178 PRO A C 1
ATOM 1490 O O . PRO A 1 181 ? 14.209 37.193 13.080 1.00 54.68 178 PRO A O 1
#